Protein AF-A0A060YR33-F1 (afdb_monomer)

InterPro domains:
  IPR011009 Protein kinase-like domain superfamily [SSF56112] (16-97)

Organism: Oncorhynchus mykiss (NCBI:txid8022)

Nearest PDB structures (foldseek):
  8r9o-assembly1_A  TM=9.097E-01  e=2.185E-03  Homo sapiens
  8r9a-assembly1_A  TM=9.144E-01  e=3.718E-03  Homo sapiens
  8r9o-assembly2_B  TM=9.082E-01  e=4.247E-03  Homo sapiens
  8p6x-assembly1_J  TM=8.935E-01  e=4.247E-03  Homo sapiens
  8r9s-assembly1_A  TM=7.535E-01  e=6.329E-03  Homo sapiens

Secondary structure (DSSP, 8-state):
--THHHHHHHTTSS----S--SSSSTTTSSSTTTTTSTTGGG--PPP-PPPPHHHH-TTS-HHHHHHHHHHS-SSGGGSPPHHHHTTSGGGTSSSPPPPTTTS------TT------PPS----TTS-HHHHS--GGGTGGGS---

Solvent-accessible surface area (backbone atoms only — not comparable to full-atom values): 10340 Å² total; per-residue (Å²): 140,62,76,74,62,58,59,57,63,65,64,73,77,63,80,86,80,76,100,78,81,87,79,80,63,74,84,71,76,72,64,70,74,61,77,71,42,89,67,48,92,76,63,82,77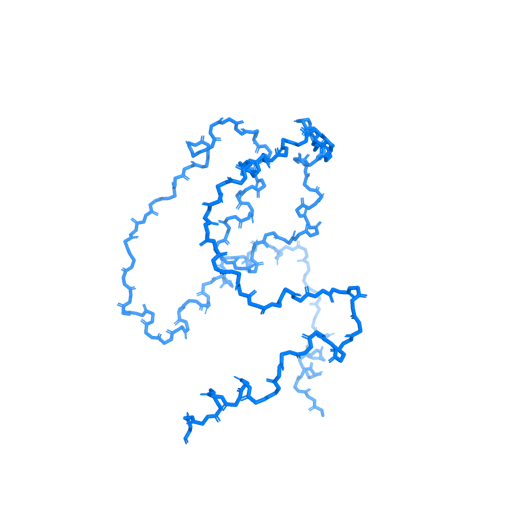,80,91,72,80,85,73,61,63,61,76,77,45,69,92,56,54,74,52,50,51,56,54,48,58,39,61,74,40,84,58,70,90,76,28,65,50,69,78,60,57,74,71,36,66,50,72,76,34,85,80,61,82,77,58,80,87,75,56,86,76,79,76,76,69,80,75,74,74,64,84,63,76,69,75,85,78,77,81,51,91,91,52,64,67,86,79,53,56,75,63,72,79,74,66,62,83,76,78,81,89,128

Foldseek 3Di:
DDPVVVVVVVVPPDDDDDDDPPPPPPVPPQPPPQVPDPCSVVDDDDDDDDDQVCVVCVPDDPQVSVLVVLQPDPRPVSRDDPVVSVVGCVCVDPPHDDDPVPDDDDPPDPDPPPVPPDPPADQDPPDDPVVRDDDVVVVPPPDDDD

Structure (mmCIF, N/CA/C/O backbone):
data_AF-A0A060YR33-F1
#
_entry.id   AF-A0A060YR33-F1
#
loop_
_atom_site.group_PDB
_atom_site.id
_atom_site.type_symbol
_atom_site.label_atom_id
_atom_site.label_alt_id
_atom_site.label_comp_id
_atom_site.label_asym_id
_atom_site.label_entity_id
_atom_site.label_seq_id
_atom_site.pdbx_PDB_ins_code
_atom_site.Cartn_x
_atom_site.Cartn_y
_atom_site.Cartn_z
_atom_site.occupancy
_atom_site.B_iso_or_equiv
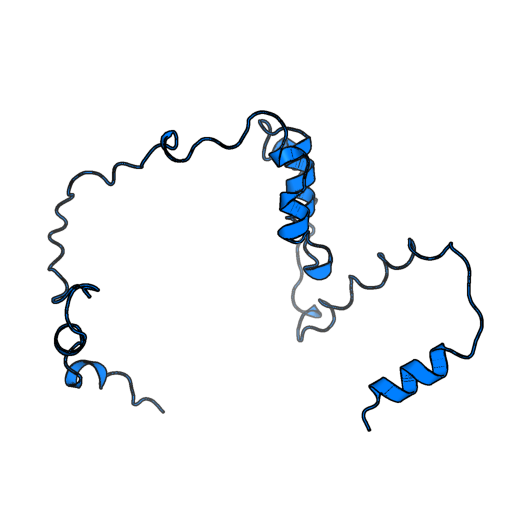_atom_site.auth_seq_id
_atom_site.auth_comp_id
_atom_site.auth_asym_id
_atom_site.auth_atom_id
_atom_site.pdbx_PDB_model_num
ATOM 1 N N . MET A 1 1 ? -41.618 -6.780 7.947 1.00 38.25 1 MET A N 1
ATOM 2 C CA . MET A 1 1 ? -41.477 -5.375 7.505 1.00 38.25 1 MET A CA 1
ATOM 3 C C . MET A 1 1 ? -40.356 -4.755 8.316 1.00 38.25 1 MET A C 1
ATOM 5 O O . MET A 1 1 ? -40.538 -4.497 9.496 1.00 38.25 1 MET A O 1
ATOM 9 N N . THR A 1 2 ? -39.161 -4.666 7.737 1.00 49.47 2 THR A N 1
ATOM 10 C CA . THR A 1 2 ? -37.963 -4.186 8.433 1.00 49.47 2 THR A CA 1
ATOM 11 C C . THR A 1 2 ? -37.833 -2.673 8.286 1.00 49.47 2 THR A C 1
ATOM 13 O O . THR A 1 2 ? -38.221 -2.095 7.268 1.00 49.47 2 THR A O 1
ATOM 16 N N . TRP A 1 3 ? -37.269 -2.040 9.314 1.00 35.00 3 TRP A N 1
ATOM 17 C CA . TRP A 1 3 ? -36.995 -0.600 9.415 1.00 35.00 3 TRP A CA 1
ATOM 18 C C . TRP A 1 3 ? -36.348 0.019 8.157 1.00 35.00 3 TRP A C 1
ATOM 20 O O . TRP A 1 3 ? -36.565 1.191 7.856 1.00 35.00 3 TRP A O 1
ATOM 30 N N . SER A 1 4 ? -35.625 -0.779 7.369 1.00 42.03 4 SER A N 1
ATOM 31 C CA . SER A 1 4 ? -34.946 -0.373 6.134 1.00 42.03 4 SER A CA 1
ATOM 32 C C . SER A 1 4 ? -35.882 0.138 5.027 1.00 42.03 4 SER A C 1
ATOM 34 O O . SER A 1 4 ? -35.467 0.976 4.231 1.00 42.03 4 SER A O 1
ATOM 36 N N . GLN A 1 5 ? -37.144 -0.308 4.967 1.00 41.72 5 GLN A N 1
ATOM 37 C CA . GLN A 1 5 ? -38.079 0.145 3.920 1.00 41.72 5 GLN A CA 1
ATOM 38 C C . GLN A 1 5 ? -38.739 1.500 4.223 1.00 41.72 5 GLN A C 1
ATOM 40 O O . GLN A 1 5 ? -39.180 2.188 3.301 1.00 41.72 5 GLN A O 1
ATOM 45 N N . TRP A 1 6 ? -38.799 1.912 5.493 1.00 48.66 6 TRP A N 1
ATOM 46 C CA . TRP A 1 6 ? -39.453 3.166 5.885 1.00 48.66 6 TRP A CA 1
ATOM 47 C C . TRP A 1 6 ? -38.549 4.385 5.653 1.00 48.66 6 TRP A C 1
ATOM 49 O O . TRP A 1 6 ? -39.010 5.427 5.188 1.00 48.66 6 TRP A O 1
ATOM 59 N N . VAL A 1 7 ? -37.241 4.220 5.872 1.00 56.78 7 VAL A N 1
ATOM 60 C CA . VAL A 1 7 ? -36.230 5.265 5.632 1.00 56.78 7 VAL A CA 1
ATOM 61 C C . VAL A 1 7 ? -36.146 5.627 4.145 1.00 56.78 7 VAL A C 1
ATOM 63 O O . VAL A 1 7 ? -36.092 6.803 3.795 1.00 56.78 7 VAL A O 1
ATOM 66 N N . TRP A 1 8 ? -36.238 4.633 3.256 1.00 44.47 8 TRP A N 1
ATOM 67 C CA . TRP A 1 8 ? -36.172 4.859 1.809 1.00 44.47 8 TRP A CA 1
ATOM 68 C C . TRP A 1 8 ? -37.400 5.595 1.250 1.00 44.47 8 TRP A C 1
ATOM 70 O O . TRP A 1 8 ? -37.263 6.420 0.353 1.00 44.47 8 TRP A O 1
ATOM 80 N N . ARG A 1 9 ? -38.603 5.372 1.806 1.00 49.44 9 ARG A N 1
ATOM 81 C CA . ARG A 1 9 ? -39.815 6.096 1.370 1.00 49.44 9 ARG A CA 1
ATOM 82 C C . ARG A 1 9 ? -39.850 7.555 1.817 1.00 49.44 9 ARG A C 1
ATOM 84 O O . ARG A 1 9 ? -40.454 8.367 1.124 1.00 49.44 9 ARG A O 1
ATOM 91 N N . ARG A 1 10 ? -39.215 7.899 2.941 1.00 47.41 10 ARG A N 1
ATOM 92 C CA . ARG A 1 10 ? -39.176 9.283 3.440 1.00 47.41 10 ARG A CA 1
ATOM 93 C C . ARG A 1 10 ? -38.136 10.148 2.714 1.00 47.41 10 ARG A C 1
ATOM 95 O O . ARG A 1 10 ? -38.320 11.353 2.638 1.00 47.41 10 ARG A O 1
ATOM 102 N N . LEU A 1 11 ? -37.120 9.536 2.102 1.00 46.91 11 LEU A N 1
ATOM 103 C CA . LEU A 1 11 ? -36.066 10.232 1.351 1.00 46.91 11 LEU A CA 1
ATOM 104 C C . LEU A 1 11 ? -36.395 10.519 -0.128 1.00 46.91 11 LEU A C 1
ATOM 106 O O . LEU A 1 11 ? -35.658 11.257 -0.770 1.00 46.91 11 LEU A O 1
ATOM 110 N N . CYS A 1 12 ? -37.492 9.984 -0.678 1.00 45.06 12 CYS A N 1
ATOM 111 C CA . CYS A 1 12 ? -37.881 10.211 -2.082 1.00 45.06 12 CYS A CA 1
ATOM 112 C C . CYS A 1 12 ? -38.919 11.331 -2.296 1.00 45.06 12 CYS A C 1
ATOM 114 O O . CYS A 1 12 ? -39.317 11.552 -3.437 1.00 45.06 12 CYS A O 1
ATOM 116 N N . SER A 1 13 ? -39.376 12.018 -1.241 1.00 51.00 13 SER A N 1
ATOM 117 C CA . SER A 1 13 ? -40.452 13.024 -1.344 1.00 51.00 13 SER A CA 1
ATOM 118 C C . SER A 1 13 ? -39.989 14.479 -1.229 1.00 51.00 13 SER A C 1
ATOM 120 O O . SER A 1 13 ? -40.814 15.377 -1.379 1.00 51.00 13 SER A O 1
ATOM 122 N N . GLU A 1 14 ? -38.707 14.736 -0.987 1.00 42.53 14 GLU A N 1
ATOM 123 C CA . GLU A 1 14 ? -38.177 16.098 -0.898 1.00 42.53 14 GLU A CA 1
ATOM 124 C C . GLU A 1 14 ? -37.068 16.280 -1.933 1.00 42.53 14 GLU A C 1
ATOM 126 O O . GLU A 1 14 ? -36.197 15.429 -2.108 1.00 42.53 14 GLU A O 1
ATOM 131 N N . GLY A 1 15 ? -37.212 17.355 -2.707 1.00 44.38 15 GLY A N 1
ATOM 132 C CA . GLY A 1 15 ? -36.503 17.605 -3.950 1.00 44.38 15 GLY A CA 1
ATOM 133 C C . GLY A 1 15 ? -34.980 17.602 -3.838 1.00 44.38 15 GLY A C 1
ATOM 134 O O . GLY A 1 15 ? -34.386 17.815 -2.785 1.00 44.38 15 GLY A O 1
ATOM 135 N N . GLN A 1 16 ? -34.365 17.358 -4.994 1.00 49.53 16 GLN A N 1
ATOM 136 C CA . GLN A 1 16 ? -32.921 17.356 -5.218 1.00 49.53 16 GLN A CA 1
ATOM 137 C C . GLN A 1 16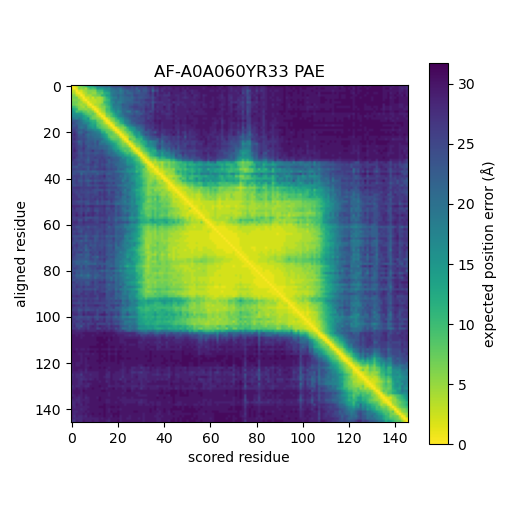 ? -32.183 18.500 -4.504 1.00 49.53 16 GLN A C 1
ATOM 139 O O . GLN A 1 16 ? -32.631 19.645 -4.564 1.00 49.53 16 GLN A O 1
ATOM 144 N N . PRO A 1 17 ? -30.939 18.247 -4.063 1.00 41.78 17 PRO A N 1
ATOM 145 C CA . PRO A 1 17 ? -29.914 19.273 -4.108 1.00 41.78 17 PRO A CA 1
ATOM 146 C C . PRO A 1 17 ? -28.713 18.811 -4.942 1.00 41.78 17 PRO A C 1
ATOM 148 O O . PRO A 1 17 ? -27.957 17.905 -4.599 1.00 41.78 17 PRO A O 1
ATOM 151 N N . THR A 1 18 ? -28.585 19.462 -6.094 1.00 42.16 18 THR A N 1
ATOM 152 C CA . THR A 1 18 ? -27.353 20.058 -6.628 1.00 42.16 18 THR A CA 1
ATOM 153 C C . THR A 1 18 ? -26.012 19.530 -6.096 1.00 42.16 18 THR A C 1
ATOM 155 O O . THR A 1 18 ? -25.601 19.807 -4.973 1.00 42.16 18 THR A O 1
ATOM 158 N N . ARG A 1 19 ? -25.283 18.862 -6.999 1.00 45.72 19 ARG A N 1
ATOM 159 C CA . ARG A 1 19 ? -23.855 19.016 -7.357 1.00 45.72 19 ARG A CA 1
ATOM 160 C C . ARG A 1 19 ? -23.012 20.025 -6.543 1.00 45.72 19 ARG A C 1
ATOM 162 O O . ARG A 1 19 ? -22.449 20.930 -7.136 1.00 45.72 19 ARG A O 1
ATOM 169 N N . ALA A 1 20 ? -22.878 19.880 -5.228 1.00 43.19 20 ALA A N 1
ATOM 170 C CA . ALA A 1 20 ? -21.890 20.629 -4.438 1.00 43.19 20 ALA A CA 1
ATOM 171 C C . ALA A 1 20 ? -21.758 20.107 -2.998 1.00 43.19 20 ALA A C 1
ATOM 173 O O . ALA A 1 20 ? -21.641 20.898 -2.076 1.00 43.19 20 ALA A O 1
ATOM 174 N N . TYR A 1 21 ? -21.814 18.796 -2.746 1.00 35.50 21 TYR A N 1
ATOM 175 C CA . TYR A 1 21 ? -21.574 18.314 -1.377 1.00 35.50 21 TYR A CA 1
ATOM 176 C C . TYR A 1 21 ? -21.066 16.869 -1.344 1.00 35.50 21 TYR A C 1
ATOM 178 O O . TYR A 1 21 ? -21.650 15.976 -0.740 1.00 35.50 21 TYR A O 1
ATOM 186 N N . ARG A 1 22 ? -19.970 16.613 -2.070 1.00 46.41 22 ARG A N 1
ATOM 187 C CA . ARG A 1 22 ? -19.295 15.299 -2.104 1.00 46.41 22 ARG A CA 1
ATOM 188 C C . ARG A 1 22 ? -17.847 15.346 -1.596 1.00 46.41 22 ARG A C 1
ATOM 190 O O . ARG A 1 22 ? -17.138 14.348 -1.658 1.00 46.41 22 ARG A O 1
ATOM 197 N N . SER A 1 23 ? -17.428 16.492 -1.069 1.00 39.78 23 SER A N 1
ATOM 198 C CA . SER A 1 23 ? -16.065 16.744 -0.584 1.00 39.78 23 SER A CA 1
ATOM 199 C C . SER A 1 23 ? -15.997 17.039 0.920 1.00 39.78 23 SER A C 1
ATOM 201 O O . SER A 1 23 ? -14.916 16.950 1.488 1.00 39.78 23 SER A O 1
ATOM 203 N N . GLN A 1 24 ? -17.127 17.295 1.594 1.00 41.69 24 GLN A N 1
ATOM 204 C CA . GLN A 1 24 ? -17.154 17.671 3.019 1.00 41.69 24 GLN A CA 1
ATOM 205 C C . GLN A 1 24 ? -17.527 16.521 3.980 1.00 41.69 24 GLN A C 1
ATOM 207 O O . GLN A 1 24 ? -17.780 16.763 5.154 1.00 41.69 24 GLN A O 1
ATOM 212 N N . TRP A 1 25 ? -17.583 15.269 3.516 1.00 36.31 25 TRP A N 1
ATOM 213 C CA . TRP A 1 25 ? -17.970 14.128 4.369 1.00 36.31 25 TRP A CA 1
ATOM 214 C C . TRP A 1 25 ? -16.819 13.184 4.735 1.00 36.31 25 TRP A C 1
ATOM 216 O O . TRP A 1 25 ? -17.024 12.246 5.500 1.00 36.31 25 TRP A O 1
ATOM 226 N N . TRP A 1 26 ? -15.599 13.429 4.249 1.00 38.25 26 TRP A N 1
ATOM 227 C CA . TRP A 1 26 ? -14.442 12.583 4.576 1.00 38.25 26 TRP A CA 1
ATOM 228 C C . TRP A 1 26 ? -13.858 12.862 5.966 1.00 38.25 26 TRP A C 1
ATOM 230 O O . TRP A 1 26 ? -13.246 11.978 6.554 1.00 38.25 26 TRP A O 1
ATOM 240 N N . VAL A 1 27 ? -14.086 14.057 6.521 1.00 43.34 27 VAL A N 1
ATOM 241 C CA . VAL A 1 27 ? -13.499 14.464 7.812 1.00 43.34 27 VAL A CA 1
ATOM 242 C C . VAL A 1 27 ? -14.340 14.004 9.014 1.00 43.34 27 VAL A C 1
ATOM 244 O O . VAL A 1 27 ? -13.825 13.913 10.120 1.00 43.34 27 VAL A O 1
ATOM 247 N N . VAL A 1 28 ? -15.617 13.649 8.823 1.00 45.66 28 VAL A N 1
ATOM 248 C CA . VAL A 1 28 ? -16.536 13.396 9.954 1.00 45.66 28 VAL A CA 1
ATOM 249 C C . VAL A 1 28 ? -16.713 11.904 10.281 1.00 45.66 28 VAL A C 1
ATOM 251 O O . VAL A 1 28 ? -16.949 11.557 11.432 1.00 45.66 28 VAL A O 1
ATOM 254 N N . TYR A 1 29 ? -16.535 10.987 9.323 1.00 44.91 29 TYR A N 1
ATOM 255 C CA . TYR A 1 29 ? -16.860 9.559 9.519 1.00 44.91 29 TYR A CA 1
ATOM 256 C C . TYR A 1 29 ? -15.660 8.623 9.766 1.00 44.91 29 TYR A C 1
ATOM 258 O O . TYR A 1 29 ? -15.825 7.405 9.739 1.00 44.91 29 TYR A O 1
ATOM 266 N N . GLY A 1 30 ? -14.456 9.160 9.998 1.00 44.44 30 GLY A N 1
ATOM 267 C CA . GLY A 1 30 ? -13.241 8.365 10.249 1.00 44.44 30 GLY A CA 1
ATOM 268 C C . GLY A 1 30 ? -12.858 8.174 11.723 1.00 44.44 30 GLY A C 1
ATOM 269 O O . GLY A 1 30 ? -12.008 7.342 12.013 1.00 44.44 30 GLY A O 1
ATOM 270 N N . VAL A 1 31 ? -13.462 8.929 12.649 1.00 49.97 31 VAL A N 1
ATOM 271 C CA . VAL A 1 31 ? -13.049 8.979 14.071 1.00 49.97 31 VAL A CA 1
ATOM 272 C C . VAL A 1 31 ? -13.885 8.053 14.972 1.00 49.97 31 VAL A C 1
ATOM 274 O O . VAL A 1 31 ? -13.478 7.747 16.087 1.00 49.97 31 VAL A O 1
ATOM 277 N N . LEU A 1 32 ? -15.026 7.551 14.488 1.00 49.78 32 LEU A N 1
ATOM 278 C CA . LEU A 1 32 ? -16.006 6.827 15.313 1.00 49.78 32 LEU A CA 1
ATOM 279 C C . LEU A 1 32 ? -15.576 5.412 15.751 1.00 49.78 32 LEU A C 1
ATOM 281 O O . LEU A 1 32 ? -16.167 4.868 16.666 1.00 49.78 32 LEU A O 1
ATOM 285 N N . GLU A 1 33 ? -14.553 4.801 15.151 1.00 64.25 33 GLU A N 1
ATOM 286 C CA . GLU A 1 33 ? -14.270 3.369 15.377 1.00 64.25 33 GLU A CA 1
ATOM 287 C C . GLU A 1 33 ? -13.357 3.091 16.587 1.00 64.25 33 GLU A C 1
ATOM 289 O O . GLU A 1 33 ? -13.413 2.014 17.171 1.00 64.25 33 GLU A O 1
ATOM 294 N N . ILE A 1 34 ? -12.527 4.057 16.998 1.00 68.56 34 ILE A N 1
ATOM 295 C CA . ILE A 1 34 ? -11.530 3.843 18.063 1.00 68.56 34 ILE A CA 1
ATOM 296 C C . ILE A 1 34 ? -12.044 4.273 19.442 1.00 68.56 34 ILE A C 1
ATOM 298 O O . ILE A 1 34 ? -11.722 3.652 20.452 1.00 68.56 34 ILE A O 1
ATOM 302 N N . THR A 1 35 ? -12.887 5.309 19.482 1.00 67.00 35 THR A N 1
ATOM 303 C CA . THR A 1 35 ? -13.459 5.866 20.717 1.00 67.00 35 THR A CA 1
ATOM 304 C C . THR A 1 35 ? -14.541 4.980 21.333 1.00 67.00 35 THR A C 1
ATOM 306 O O . THR A 1 35 ? -14.907 5.179 22.486 1.00 67.00 35 THR A O 1
ATOM 309 N N . GLU A 1 36 ? -15.064 4.018 20.570 1.00 75.25 36 GLU A N 1
ATOM 310 C CA . GLU A 1 36 ? -16.110 3.080 20.997 1.00 75.25 36 GLU A CA 1
ATOM 311 C C . GLU A 1 36 ? -15.544 1.815 21.672 1.00 75.25 36 GLU A C 1
ATOM 313 O O . GLU A 1 36 ? -16.306 1.000 22.196 1.00 75.25 36 GLU A O 1
ATOM 318 N N . LEU A 1 37 ? -14.217 1.637 21.694 1.00 74.81 37 LEU A N 1
ATOM 319 C CA . LEU A 1 37 ? -13.586 0.468 22.305 1.00 74.81 37 LEU A CA 1
ATOM 320 C C . LEU A 1 37 ? -13.595 0.569 23.844 1.00 74.81 37 LEU A C 1
ATOM 322 O O . LEU A 1 37 ? -13.184 1.600 24.394 1.00 74.81 37 LEU A O 1
ATOM 326 N N . PRO A 1 38 ? -14.004 -0.498 24.566 1.00 76.81 38 PRO A N 1
ATOM 327 C CA . PRO A 1 38 ? -13.890 -0.527 26.018 1.00 76.81 38 PRO A CA 1
ATOM 328 C C . PRO A 1 38 ? -12.412 -0.375 26.398 1.00 76.81 38 PRO A C 1
ATOM 330 O O . PRO A 1 38 ? -11.547 -1.016 25.811 1.00 76.81 38 PRO A O 1
ATOM 333 N N . ASP A 1 39 ? -12.130 0.503 27.359 1.00 72.12 39 ASP A N 1
ATOM 334 C CA . ASP A 1 39 ? -10.783 0.833 27.849 1.00 72.12 39 ASP A CA 1
ATOM 335 C C . ASP A 1 39 ? -9.855 1.653 26.924 1.00 72.12 39 ASP A C 1
ATOM 337 O O . ASP A 1 39 ? -8.702 1.874 27.296 1.00 72.12 39 ASP A O 1
ATOM 341 N N . TYR A 1 40 ? -10.328 2.229 25.806 1.00 72.94 40 TYR A N 1
ATOM 342 C CA . TYR A 1 40 ? -9.497 3.113 24.955 1.00 72.94 40 TYR A CA 1
ATOM 343 C C . TYR A 1 40 ? -8.865 4.289 25.728 1.00 72.94 40 TYR A C 1
ATOM 345 O O . TYR A 1 40 ? -7.717 4.659 25.503 1.00 72.94 40 TYR A O 1
ATOM 353 N N . ASN A 1 41 ? -9.570 4.831 26.723 1.00 71.69 41 ASN A N 1
ATOM 354 C CA . ASN A 1 41 ? -9.076 5.942 27.545 1.00 71.69 41 ASN A CA 1
ATOM 355 C C . ASN A 1 41 ? -7.946 5.552 28.520 1.00 71.69 41 ASN A C 1
ATOM 357 O O . ASN A 1 41 ? -7.416 6.421 29.210 1.00 71.69 41 ASN A O 1
ATOM 361 N N . LYS A 1 42 ? -7.595 4.262 28.620 1.00 82.12 42 LYS A N 1
ATOM 362 C CA . LYS A 1 42 ? -6.512 3.760 29.483 1.00 82.12 42 LYS A CA 1
ATOM 363 C C . LYS A 1 42 ? -5.192 3.561 28.734 1.00 82.12 42 LYS A C 1
ATOM 365 O O . LYS A 1 42 ? -4.167 3.351 29.377 1.00 82.12 42 LYS A O 1
ATOM 370 N N . ILE A 1 43 ? -5.208 3.610 27.402 1.00 79.19 43 ILE A N 1
ATOM 371 C CA . ILE A 1 43 ? -4.018 3.456 26.565 1.00 79.19 43 ILE A CA 1
ATOM 372 C C . ILE A 1 43 ? -3.556 4.825 26.067 1.00 79.19 43 ILE A C 1
ATOM 374 O O . ILE A 1 43 ? -4.227 5.494 25.288 1.00 79.19 43 ILE A O 1
ATOM 378 N N . THR A 1 44 ? -2.385 5.253 26.527 1.00 76.00 44 THR A N 1
ATOM 379 C CA . THR A 1 44 ? -1.758 6.496 26.076 1.00 76.00 44 THR A CA 1
ATOM 380 C C . THR A 1 44 ? -0.690 6.153 25.050 1.00 76.00 44 THR A C 1
ATOM 382 O O . THR A 1 44 ? 0.315 5.522 25.375 1.00 76.00 44 THR A O 1
ATOM 385 N N . PHE A 1 45 ? -0.894 6.560 23.801 1.00 79.25 45 PHE A N 1
ATOM 386 C CA . PHE A 1 45 ? 0.131 6.432 22.771 1.00 79.25 45 PHE A CA 1
ATOM 387 C C . PHE A 1 45 ? 1.064 7.639 22.813 1.00 79.25 45 PHE A C 1
ATOM 389 O O . PHE A 1 45 ? 0.618 8.777 22.963 1.00 79.25 45 PHE A O 1
ATOM 396 N N . LYS A 1 46 ? 2.368 7.397 22.658 1.00 87.00 46 LYS A N 1
ATOM 397 C CA . LYS A 1 46 ? 3.312 8.478 22.378 1.00 87.00 46 LYS A CA 1
ATOM 398 C C . LYS A 1 46 ? 3.016 9.021 20.981 1.00 87.00 46 LYS A C 1
ATOM 400 O O . LYS A 1 46 ? 2.856 8.242 20.042 1.00 87.00 46 LYS A O 1
ATOM 405 N N . GLU A 1 47 ? 2.977 10.341 20.850 1.00 84.19 47 GLU A N 1
ATOM 406 C CA . GLU A 1 47 ? 2.892 10.982 19.544 1.00 84.19 47 GLU A CA 1
ATOM 407 C C . GLU A 1 47 ? 4.159 10.659 18.742 1.00 84.19 47 GLU A C 1
ATOM 409 O O . GLU A 1 47 ? 5.277 10.981 19.153 1.00 84.19 47 GLU A O 1
ATOM 414 N N . ASN A 1 48 ? 3.973 9.963 17.622 1.00 84.25 48 ASN A N 1
ATOM 415 C CA . ASN A 1 48 ? 5.035 9.639 16.683 1.00 84.25 48 ASN A CA 1
ATOM 416 C C . ASN A 1 48 ? 4.743 10.382 15.378 1.00 84.25 48 ASN A C 1
ATOM 418 O O . ASN A 1 48 ? 3.723 10.089 14.746 1.00 84.25 48 ASN A O 1
ATOM 422 N N . PRO A 1 49 ? 5.597 11.337 14.972 1.00 86.69 49 PRO A N 1
ATOM 423 C CA . PRO A 1 49 ? 5.424 12.007 13.696 1.00 86.69 49 PRO A CA 1
ATOM 424 C C . PRO A 1 49 ? 5.568 10.995 12.557 1.00 86.69 49 PRO A C 1
ATOM 426 O O . PRO A 1 49 ? 6.333 10.032 12.651 1.00 86.69 49 PRO A O 1
ATOM 429 N N . ALA A 1 50 ? 4.823 11.219 11.477 1.00 85.00 50 ALA A N 1
ATOM 430 C CA . ALA A 1 50 ? 4.966 10.415 10.275 1.00 85.00 50 ALA A CA 1
ATOM 431 C C . ALA A 1 50 ? 6.365 10.630 9.681 1.00 85.00 50 ALA A C 1
ATOM 433 O O . ALA A 1 50 ? 6.776 11.767 9.448 1.00 85.00 50 ALA A O 1
ATOM 434 N N . ILE A 1 51 ? 7.079 9.533 9.442 1.00 89.12 51 ILE A N 1
ATOM 435 C CA . ILE A 1 51 ? 8.340 9.548 8.703 1.00 89.12 51 ILE A CA 1
ATOM 436 C C . ILE A 1 51 ? 7.981 9.531 7.209 1.00 89.12 51 ILE A C 1
ATOM 438 O O . ILE A 1 51 ? 7.159 8.695 6.813 1.00 89.12 51 ILE A O 1
ATOM 442 N N . PRO A 1 52 ? 8.538 10.436 6.386 1.00 87.81 52 PRO A N 1
ATOM 443 C CA . PRO A 1 52 ? 8.295 10.433 4.948 1.00 87.81 52 PRO A CA 1
ATOM 444 C C . PRO A 1 52 ? 8.745 9.103 4.332 1.00 87.81 52 PRO A C 1
ATOM 446 O O . PRO A 1 52 ? 9.825 8.593 4.632 1.00 87.81 52 PRO A O 1
ATOM 449 N N . LEU A 1 53 ? 7.913 8.518 3.467 1.00 88.94 53 LEU A N 1
ATOM 450 C CA . LEU A 1 53 ? 8.200 7.208 2.870 1.00 88.94 53 LEU A CA 1
ATOM 451 C C . LEU A 1 53 ? 9.412 7.251 1.936 1.00 88.94 53 LEU A C 1
ATOM 453 O O . LEU A 1 53 ? 10.076 6.235 1.751 1.00 88.94 53 LEU A O 1
ATOM 457 N N . GLU A 1 54 ? 9.717 8.424 1.394 1.00 89.69 54 GLU A N 1
ATOM 458 C CA . GLU A 1 54 ? 10.888 8.696 0.567 1.00 89.69 54 GLU A CA 1
ATOM 459 C C . GLU A 1 54 ? 12.198 8.497 1.344 1.00 89.69 54 GLU A C 1
ATOM 461 O O . GLU A 1 54 ? 13.206 8.114 0.759 1.00 89.69 54 GLU A O 1
ATOM 466 N N . GLU A 1 55 ? 12.187 8.714 2.663 1.00 90.00 55 GLU A N 1
ATOM 467 C CA . GLU A 1 55 ? 13.344 8.460 3.529 1.00 90.00 55 GLU A CA 1
ATOM 468 C C . GLU A 1 55 ? 13.479 6.969 3.869 1.00 90.00 55 GLU A C 1
ATOM 470 O O . GLU A 1 55 ? 14.586 6.447 3.986 1.00 90.00 55 GLU A O 1
ATOM 475 N N . ILE A 1 56 ? 12.351 6.264 3.992 1.00 89.88 56 ILE A N 1
ATOM 476 C CA . ILE A 1 56 ? 12.319 4.834 4.326 1.00 89.88 56 ILE A CA 1
ATOM 477 C C . ILE A 1 56 ? 12.713 3.981 3.116 1.00 89.88 56 ILE A C 1
ATOM 479 O O . ILE A 1 56 ? 13.374 2.954 3.276 1.00 89.88 56 ILE A O 1
ATOM 483 N N . VAL A 1 57 ? 12.295 4.381 1.910 1.00 89.75 57 VAL A N 1
ATOM 484 C CA . VAL A 1 57 ? 12.529 3.625 0.673 1.00 89.75 57 VAL A CA 1
ATOM 485 C C . VAL A 1 57 ? 13.079 4.542 -0.435 1.00 89.75 57 VAL A C 1
ATOM 487 O O . VAL A 1 57 ? 12.360 4.870 -1.383 1.00 89.75 57 VAL A O 1
ATOM 490 N N . PRO A 1 58 ? 14.361 4.946 -0.347 1.00 89.00 58 PRO A N 1
ATOM 491 C CA . PRO A 1 58 ? 14.953 5.953 -1.234 1.00 89.00 58 PRO A CA 1
ATOM 492 C C . PRO A 1 58 ? 15.047 5.518 -2.705 1.00 89.00 58 PRO A C 1
ATOM 494 O O . PRO A 1 58 ? 14.989 6.359 -3.597 1.00 89.00 58 PRO A O 1
ATOM 497 N N . ASP A 1 59 ? 15.128 4.213 -2.976 1.00 87.56 59 ASP A N 1
ATOM 498 C CA . ASP A 1 59 ? 15.294 3.664 -4.333 1.00 87.56 59 ASP A CA 1
ATOM 499 C C . ASP A 1 59 ? 13.965 3.487 -5.092 1.00 87.56 59 ASP A C 1
ATOM 501 O O . ASP A 1 59 ? 13.896 2.815 -6.124 1.00 87.56 59 ASP A O 1
ATOM 505 N N . THR A 1 60 ? 12.873 4.045 -4.568 1.00 87.81 60 THR A N 1
ATOM 506 C CA . THR A 1 60 ? 11.526 3.799 -5.087 1.00 87.81 60 THR A CA 1
ATOM 507 C C . THR A 1 60 ? 11.065 4.890 -6.043 1.00 87.81 60 THR A C 1
ATOM 509 O O . THR A 1 60 ? 11.307 6.078 -5.843 1.00 87.81 60 THR A O 1
ATOM 512 N N . SER A 1 61 ? 10.334 4.493 -7.088 1.00 90.75 61 SER A N 1
ATOM 513 C CA . SER A 1 61 ? 9.708 5.441 -8.009 1.00 90.75 61 SER A CA 1
ATOM 514 C C . SER A 1 61 ? 8.589 6.238 -7.317 1.00 90.75 61 SER A C 1
ATOM 516 O O . SER A 1 61 ? 7.868 5.696 -6.473 1.00 90.75 61 SER A O 1
ATOM 518 N N . PRO A 1 62 ? 8.343 7.503 -7.704 1.00 91.50 62 PRO A N 1
ATOM 519 C CA . PRO A 1 62 ? 7.298 8.325 -7.082 1.00 91.50 62 PRO A CA 1
ATOM 520 C C . PRO A 1 62 ? 5.897 7.700 -7.204 1.00 91.50 62 PRO A C 1
ATOM 522 O O . PRO A 1 62 ? 5.042 7.891 -6.342 1.00 91.50 62 PRO A O 1
ATOM 525 N N . GLN A 1 63 ? 5.662 6.899 -8.248 1.00 91.94 63 GLN A N 1
ATOM 526 C CA . GLN A 1 63 ? 4.401 6.179 -8.433 1.00 91.94 63 GLN A CA 1
ATOM 527 C C . GLN A 1 63 ? 4.232 5.026 -7.435 1.00 91.94 63 GLN A C 1
ATOM 529 O O . GLN A 1 63 ? 3.121 4.786 -6.966 1.00 91.94 63 GLN A O 1
ATOM 534 N N . ALA A 1 64 ? 5.308 4.317 -7.083 1.00 91.88 64 ALA A N 1
ATOM 535 C CA . ALA A 1 64 ? 5.241 3.304 -6.033 1.00 91.88 64 ALA A CA 1
ATOM 536 C C . ALA A 1 64 ? 5.010 3.932 -4.658 1.00 91.88 64 ALA A C 1
ATOM 538 O O . ALA A 1 64 ? 4.242 3.383 -3.871 1.00 91.88 64 ALA A O 1
ATOM 539 N N . VAL A 1 65 ? 5.610 5.095 -4.387 1.00 93.50 65 VAL A N 1
ATOM 540 C CA . VAL A 1 65 ? 5.380 5.817 -3.130 1.00 93.50 65 VAL A CA 1
ATOM 541 C C . VAL A 1 65 ? 3.913 6.245 -3.001 1.00 93.50 65 VAL A C 1
ATOM 543 O O . VAL A 1 65 ? 3.311 6.040 -1.947 1.00 93.50 65 VAL A O 1
ATOM 546 N N . ASP A 1 66 ? 3.282 6.744 -4.072 1.00 93.38 66 ASP A N 1
ATOM 547 C CA . ASP A 1 66 ? 1.840 7.055 -4.059 1.00 93.38 66 ASP A CA 1
ATOM 548 C C . ASP A 1 66 ? 0.977 5.806 -3.810 1.00 93.38 66 ASP A C 1
ATOM 550 O O . ASP A 1 66 ? 0.031 5.842 -3.019 1.00 93.38 66 ASP A O 1
ATOM 554 N N . LEU A 1 67 ? 1.318 4.671 -4.428 1.00 94.12 67 LEU A N 1
ATOM 555 C CA . LEU A 1 67 ? 0.613 3.413 -4.180 1.00 94.12 67 LEU A CA 1
ATOM 556 C C . LEU A 1 67 ? 0.770 2.950 -2.720 1.00 94.12 67 LEU A C 1
ATOM 558 O O . LEU A 1 67 ? -0.208 2.535 -2.095 1.00 94.12 67 LEU A O 1
ATOM 562 N N . LEU A 1 68 ? 1.976 3.062 -2.159 1.00 93.69 68 LEU A N 1
ATOM 563 C CA . LEU A 1 68 ? 2.281 2.677 -0.782 1.00 93.69 68 LEU A CA 1
ATOM 564 C C . LEU A 1 68 ? 1.534 3.552 0.232 1.00 93.69 68 LEU A C 1
ATOM 566 O O . LEU A 1 68 ? 0.941 3.022 1.174 1.00 93.69 68 LEU A O 1
ATOM 570 N N . ASN A 1 69 ? 1.459 4.862 -0.014 1.00 92.50 69 ASN A N 1
ATOM 571 C CA . ASN A 1 69 ? 0.664 5.797 0.786 1.00 92.50 69 ASN A CA 1
ATOM 572 C C . ASN A 1 69 ? -0.816 5.392 0.861 1.00 92.50 69 ASN A C 1
ATOM 574 O O . ASN A 1 69 ? -1.446 5.540 1.905 1.00 92.50 69 ASN A O 1
ATOM 578 N N . LYS A 1 70 ? -1.380 4.832 -0.218 1.00 92.50 70 LYS A N 1
ATOM 579 C CA . LYS A 1 70 ? -2.774 4.353 -0.237 1.00 92.50 70 LYS A CA 1
ATOM 580 C C . LYS A 1 70 ? -2.971 3.011 0.483 1.00 92.50 70 LYS A C 1
ATOM 582 O O . LYS A 1 70 ? -4.089 2.714 0.917 1.00 92.50 70 LYS A O 1
ATOM 587 N N . PHE A 1 71 ? -1.922 2.196 0.611 1.00 94.12 71 PHE A N 1
ATOM 588 C CA . PHE A 1 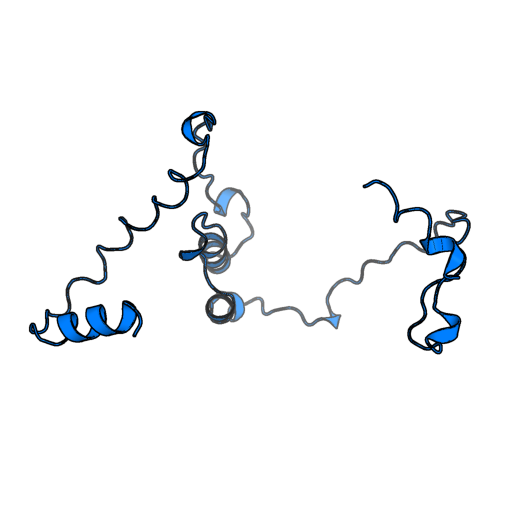71 ? -1.956 0.945 1.378 1.00 94.12 71 PHE A CA 1
ATOM 589 C C . PHE A 1 71 ? -1.793 1.175 2.881 1.00 94.12 71 PHE A C 1
ATOM 591 O O . PHE A 1 71 ? -2.508 0.559 3.675 1.00 94.12 71 PHE A O 1
ATOM 598 N N . LEU A 1 72 ? -0.890 2.073 3.276 1.00 92.62 72 LEU A N 1
ATOM 599 C CA . LEU A 1 72 ? -0.533 2.346 4.671 1.00 92.62 72 LEU A CA 1
ATOM 600 C C . LEU A 1 72 ? -1.475 3.363 5.337 1.00 92.62 72 LEU A C 1
ATOM 602 O O . LEU A 1 72 ? -1.052 4.254 6.068 1.00 92.62 72 LEU A O 1
ATOM 606 N N . VAL A 1 73 ? -2.779 3.206 5.106 1.00 91.69 73 VAL A N 1
ATOM 607 C CA . VAL A 1 73 ? -3.832 4.015 5.731 1.00 91.69 73 VAL A CA 1
ATOM 608 C C . VAL A 1 73 ? -4.435 3.248 6.909 1.00 91.69 73 VAL A C 1
ATOM 610 O O . VAL A 1 73 ? -4.877 2.098 6.763 1.00 91.69 73 VAL A O 1
ATOM 613 N N . TYR A 1 74 ? -4.460 3.887 8.084 1.00 88.50 74 TYR A N 1
ATOM 614 C CA . TYR A 1 74 ? -4.990 3.293 9.316 1.00 88.50 74 TYR A CA 1
ATOM 615 C C . TYR A 1 74 ? -6.485 2.950 9.205 1.00 88.50 74 TYR A C 1
ATOM 617 O O . TYR A 1 74 ? -6.813 1.773 9.380 1.00 88.50 74 TYR A O 1
ATOM 625 N N . PRO A 1 75 ? -7.392 3.894 8.858 1.00 87.81 75 PRO A N 1
ATOM 626 C CA . PRO A 1 75 ? -8.790 3.557 8.621 1.00 87.81 75 PRO A CA 1
ATOM 627 C C . PRO A 1 75 ? -8.950 2.515 7.513 1.00 87.81 75 PRO A C 1
ATOM 629 O O . PRO A 1 75 ? -8.691 2.776 6.336 1.00 87.81 75 PRO A O 1
ATOM 632 N N . SER A 1 76 ? -9.454 1.340 7.883 1.00 86.38 76 SER A N 1
ATOM 633 C CA . SER A 1 76 ? -9.671 0.213 6.968 1.00 86.38 76 SER A CA 1
ATOM 634 C C . SER A 1 76 ? -10.561 0.592 5.779 1.00 86.38 76 SER A C 1
ATOM 636 O O . SER A 1 76 ? -10.275 0.219 4.645 1.00 86.38 76 SER A O 1
ATOM 638 N N . LYS A 1 77 ? -11.598 1.402 6.023 1.00 86.62 77 LYS A N 1
ATOM 639 C CA . LYS A 1 77 ? -12.558 1.872 5.011 1.00 86.62 77 LYS A CA 1
ATOM 640 C C . LYS A 1 77 ? -11.953 2.824 3.975 1.00 86.62 77 LYS A C 1
ATOM 642 O O . LYS A 1 77 ? -12.513 2.959 2.893 1.00 86.62 77 LYS A O 1
ATOM 647 N N . GLN A 1 78 ? -10.861 3.512 4.315 1.00 88.38 78 GLN A N 1
ATOM 648 C CA . GLN A 1 78 ? -10.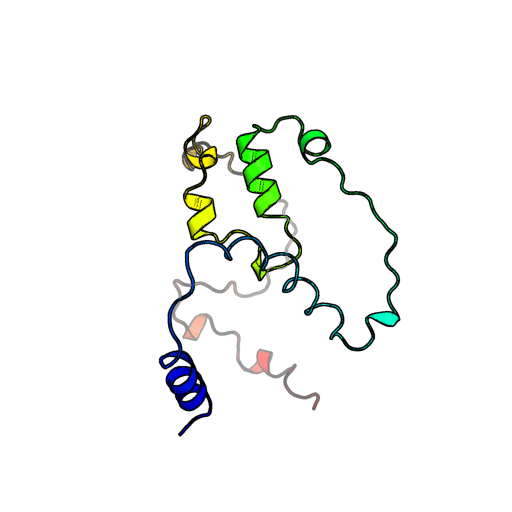173 4.445 3.412 1.00 88.38 78 GLN A CA 1
ATOM 649 C C . GLN A 1 78 ? -9.014 3.782 2.660 1.00 88.38 78 GLN A C 1
ATOM 651 O O . GLN A 1 78 ? -8.523 4.336 1.679 1.00 88.38 78 GLN A O 1
ATOM 656 N N . ARG A 1 79 ? -8.582 2.598 3.106 1.00 94.44 79 ARG A N 1
ATOM 657 C CA . ARG A 1 79 ? -7.520 1.829 2.462 1.00 94.44 79 ARG A CA 1
ATOM 658 C C . ARG A 1 79 ? -7.946 1.396 1.060 1.00 94.44 79 ARG A C 1
ATOM 660 O O . ARG A 1 79 ? -9.080 0.965 0.849 1.00 94.44 79 ARG A O 1
ATOM 667 N N . ILE A 1 80 ? -7.028 1.490 0.099 1.00 95.06 80 ILE A N 1
ATOM 668 C CA . ILE A 1 80 ? -7.296 1.097 -1.290 1.00 95.06 80 ILE A CA 1
ATOM 669 C C . ILE A 1 80 ? -7.682 -0.386 -1.397 1.00 95.06 80 ILE A C 1
ATOM 671 O O . ILE A 1 80 ? -7.071 -1.258 -0.777 1.00 95.06 80 ILE A O 1
ATOM 675 N N . SER A 1 81 ? -8.697 -0.686 -2.211 1.00 95.12 81 SER A N 1
ATOM 676 C CA . SER A 1 81 ? -9.079 -2.070 -2.517 1.00 95.12 81 SER A CA 1
ATOM 677 C C . SER A 1 81 ? -8.132 -2.703 -3.541 1.00 95.12 81 SER A C 1
ATOM 679 O O . SER A 1 81 ? -7.611 -2.015 -4.419 1.00 95.12 81 SER A O 1
ATOM 681 N N . ALA A 1 82 ? -7.976 -4.030 -3.510 1.00 95.06 82 ALA A N 1
ATOM 682 C CA . ALA A 1 82 ? -7.114 -4.745 -4.459 1.00 95.06 82 ALA A CA 1
ATOM 683 C C . ALA A 1 82 ? -7.477 -4.452 -5.927 1.00 95.06 82 ALA A C 1
ATOM 685 O O . ALA A 1 82 ? -6.604 -4.194 -6.749 1.00 95.06 82 ALA A O 1
ATOM 686 N N . ARG A 1 83 ? -8.777 -4.400 -6.251 1.00 95.88 83 ARG A N 1
ATOM 687 C CA . ARG A 1 83 ? -9.252 -4.085 -7.608 1.00 95.88 83 ARG A CA 1
ATOM 688 C C . ARG A 1 83 ? -8.806 -2.700 -8.080 1.00 95.88 83 ARG A C 1
ATOM 690 O O . ARG A 1 83 ? -8.499 -2.537 -9.252 1.00 95.88 83 ARG A O 1
ATOM 697 N N . GLN A 1 84 ? -8.798 -1.709 -7.190 1.00 94.62 84 GLN A N 1
ATOM 698 C CA . GLN A 1 84 ? -8.331 -0.360 -7.514 1.00 94.62 84 GLN A CA 1
ATOM 699 C C . GLN A 1 84 ? -6.805 -0.300 -7.594 1.00 94.62 84 GLN A C 1
ATOM 701 O O . GLN A 1 84 ? -6.277 0.352 -8.488 1.00 94.62 84 GLN A O 1
ATOM 706 N N . ALA A 1 85 ? -6.103 -1.009 -6.707 1.00 95.50 85 ALA A N 1
ATOM 707 C CA . ALA A 1 85 ? -4.645 -1.072 -6.705 1.00 95.50 85 ALA A CA 1
ATOM 708 C C . ALA A 1 85 ? -4.085 -1.699 -7.993 1.00 95.50 85 ALA A C 1
ATOM 710 O O . ALA A 1 85 ? -3.094 -1.213 -8.527 1.00 95.50 85 ALA A O 1
ATOM 711 N N . LEU A 1 86 ? -4.756 -2.716 -8.544 1.00 94.75 86 LEU A N 1
ATOM 712 C CA . LEU A 1 86 ? -4.367 -3.342 -9.815 1.00 94.75 86 LEU A CA 1
ATOM 713 C C . LEU A 1 86 ? -4.478 -2.405 -11.031 1.00 94.75 86 LEU A C 1
ATOM 715 O O . LEU A 1 86 ? -3.868 -2.669 -12.060 1.00 94.75 86 LEU A O 1
ATOM 719 N N . LEU A 1 87 ? -5.247 -1.318 -10.926 1.00 95.69 87 LEU A N 1
ATOM 720 C CA . LEU A 1 87 ? -5.389 -0.305 -11.978 1.00 95.69 87 LEU A CA 1
ATOM 721 C C . LEU A 1 87 ? -4.410 0.868 -11.802 1.00 95.69 87 LEU A C 1
ATOM 723 O O . LEU A 1 87 ? -4.505 1.862 -12.520 1.00 95.69 87 LEU A O 1
ATOM 727 N N . HIS A 1 88 ? -3.504 0.793 -10.826 1.00 95.69 88 HIS A N 1
ATOM 728 C CA . HIS A 1 88 ? -2.582 1.877 -10.521 1.00 95.69 88 HIS A CA 1
ATOM 729 C C . HIS A 1 88 ? -1.487 2.015 -11.598 1.00 95.69 88 HIS A C 1
ATOM 731 O O . HIS A 1 88 ? -0.944 0.992 -12.022 1.00 95.69 88 HIS A O 1
ATOM 737 N N . PRO A 1 89 ? -1.086 3.247 -11.990 1.00 93.69 89 PRO A N 1
ATOM 738 C CA . PRO A 1 89 ? -0.055 3.480 -13.011 1.00 93.69 89 PRO A CA 1
ATOM 739 C C . PRO A 1 89 ? 1.264 2.747 -12.760 1.00 93.69 89 PRO A C 1
ATOM 741 O O . PRO A 1 89 ? 1.893 2.297 -13.710 1.00 93.69 89 PRO A O 1
ATOM 744 N N . TYR A 1 90 ? 1.623 2.554 -11.488 1.00 93.25 90 TYR A N 1
ATOM 745 C CA . TYR A 1 90 ? 2.841 1.847 -11.080 1.00 93.25 90 TYR A CA 1
ATOM 746 C C . TYR A 1 90 ? 2.992 0.453 -11.712 1.00 93.25 90 TYR A C 1
ATOM 748 O O . TYR A 1 90 ? 4.097 0.056 -12.058 1.00 93.25 90 TYR A O 1
ATOM 756 N N . LEU A 1 91 ? 1.894 -0.288 -11.899 1.00 92.50 91 LEU A N 1
ATOM 757 C CA . LEU A 1 91 ? 1.946 -1.635 -12.487 1.00 92.50 91 LEU A CA 1
ATOM 758 C C . LEU A 1 91 ? 2.104 -1.628 -14.014 1.00 92.50 91 LEU A C 1
ATOM 760 O O . LEU A 1 91 ? 2.367 -2.672 -14.606 1.00 92.50 91 LEU A O 1
ATOM 764 N N . PHE A 1 92 ? 1.924 -0.467 -14.644 1.00 92.69 92 PHE A N 1
ATOM 765 C CA . PHE A 1 92 ? 2.043 -0.270 -16.088 1.00 92.69 92 PHE A CA 1
ATOM 766 C C . PHE A 1 92 ? 3.276 0.561 -16.468 1.00 92.69 92 PHE A C 1
ATOM 768 O O . PHE A 1 92 ? 3.598 0.662 -17.650 1.00 92.69 92 PHE A O 1
ATOM 775 N N . SER A 1 93 ? 3.954 1.167 -15.491 1.00 89.50 93 SER A N 1
ATOM 776 C CA . SER A 1 93 ? 5.225 1.861 -15.684 1.00 89.50 93 SER A CA 1
ATOM 777 C C . SER A 1 93 ? 6.395 0.883 -15.688 1.00 89.50 93 SER A C 1
ATOM 779 O O . SER A 1 93 ? 6.349 -0.149 -15.025 1.00 89.50 93 SER A O 1
ATOM 781 N N . GLU A 1 94 ? 7.473 1.233 -16.383 1.00 87.06 94 GLU A N 1
ATOM 782 C CA . GLU A 1 94 ? 8.735 0.506 -16.267 1.00 87.06 94 GLU A CA 1
ATOM 783 C C . GLU A 1 94 ? 9.320 0.646 -14.844 1.00 87.06 94 GLU A C 1
ATOM 785 O O . GLU A 1 94 ? 9.225 1.726 -14.250 1.00 87.06 94 GLU A O 1
ATOM 790 N N . PRO A 1 95 ? 9.959 -0.399 -14.289 1.00 89.62 95 PRO A N 1
ATOM 791 C CA . PRO A 1 95 ? 10.117 -1.740 -14.848 1.00 89.62 95 PRO A CA 1
ATOM 792 C C . PRO A 1 95 ? 8.832 -2.571 -14.728 1.00 89.62 95 PRO A C 1
ATOM 794 O O . PRO A 1 95 ? 8.180 -2.595 -13.685 1.00 89.62 95 PRO A O 1
ATOM 797 N N . LEU A 1 96 ? 8.497 -3.291 -15.801 1.00 89.69 96 LEU A N 1
ATOM 798 C CA . LEU A 1 96 ? 7.367 -4.215 -15.781 1.00 89.69 96 LEU A CA 1
ATOM 799 C C . LEU A 1 96 ? 7.642 -5.394 -14.831 1.00 89.69 96 LEU A C 1
ATOM 801 O O . LEU A 1 96 ? 8.805 -5.727 -14.582 1.00 89.69 96 LEU A O 1
ATOM 805 N N . PRO A 1 97 ? 6.588 -6.050 -14.316 1.00 90.62 97 PRO A N 1
ATOM 806 C CA . PRO A 1 97 ? 6.740 -7.223 -13.466 1.00 90.62 97 PRO A CA 1
ATOM 807 C C . PRO A 1 97 ? 7.609 -8.292 -14.136 1.00 90.62 97 PRO A C 1
ATOM 809 O O . PRO A 1 97 ? 7.344 -8.686 -15.274 1.00 90.62 97 PRO A O 1
ATOM 812 N N . ALA A 1 98 ? 8.627 -8.768 -13.415 1.00 91.00 98 ALA A N 1
ATOM 813 C CA . ALA A 1 98 ? 9.513 -9.822 -13.895 1.00 91.00 98 ALA A CA 1
ATOM 814 C C . ALA A 1 98 ? 8.724 -11.098 -14.213 1.00 91.00 98 ALA A C 1
ATOM 816 O O . ALA A 1 98 ? 7.768 -11.456 -13.510 1.00 91.00 98 ALA A O 1
ATOM 817 N N . HIS A 1 99 ? 9.146 -11.811 -15.255 1.00 92.62 99 HIS A N 1
ATOM 818 C CA . HIS A 1 99 ? 8.574 -13.117 -15.540 1.00 92.62 99 HIS A CA 1
ATOM 819 C C . HIS A 1 99 ? 8.947 -14.084 -14.409 1.00 92.62 99 HIS A C 1
ATOM 821 O O . HIS A 1 99 ? 10.067 -14.065 -13.904 1.00 92.62 99 HIS A O 1
ATOM 827 N N . HI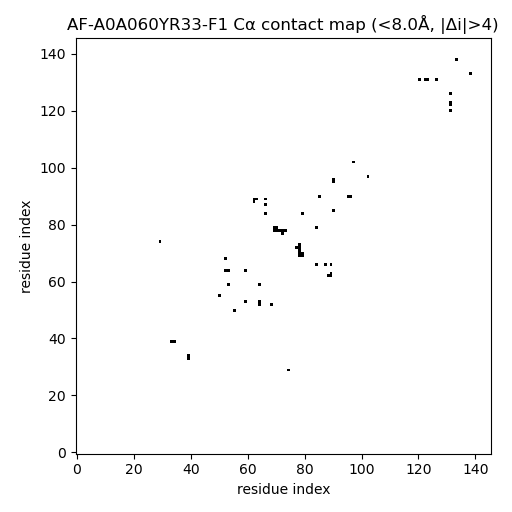S A 1 100 ? 8.033 -14.966 -14.004 1.00 90.19 100 HIS A N 1
ATOM 828 C CA . HIS A 1 100 ? 8.251 -15.848 -12.849 1.00 90.19 100 HIS A CA 1
ATOM 829 C C . HIS A 1 100 ? 9.504 -16.738 -12.977 1.00 90.19 100 HIS A C 1
ATOM 831 O O . HIS A 1 100 ? 10.058 -17.154 -11.966 1.00 90.19 100 HIS A O 1
ATOM 837 N N . SER A 1 101 ? 9.966 -17.020 -14.200 1.00 92.56 101 SER A N 1
ATOM 838 C CA . SER A 1 101 ? 11.198 -17.784 -14.456 1.00 92.56 101 SER A CA 1
ATOM 839 C C . SER A 1 101 ? 12.491 -17.010 -14.175 1.00 92.56 101 SER A C 1
ATOM 841 O O . SER A 1 101 ? 13.540 -17.631 -14.051 1.00 92.56 101 SER A O 1
ATOM 843 N N . GLU A 1 102 ? 12.435 -15.680 -14.104 1.00 92.44 102 GLU A N 1
ATOM 844 C CA . GLU A 1 102 ? 13.589 -14.811 -13.829 1.00 92.44 102 GLU A CA 1
ATOM 845 C C . GLU A 1 102 ? 13.803 -14.599 -12.326 1.00 92.44 102 GLU A C 1
ATOM 847 O O . GLU A 1 102 ? 14.860 -14.132 -11.900 1.00 92.44 102 GLU A O 1
ATOM 852 N N . LEU A 1 103 ? 12.802 -14.941 -11.507 1.00 90.69 103 LEU A N 1
ATOM 853 C CA . LEU A 1 103 ? 12.891 -14.791 -10.063 1.00 90.69 103 LEU A CA 1
ATOM 854 C C . LEU A 1 103 ? 13.924 -15.778 -9.492 1.00 90.69 103 LEU A C 1
ATOM 856 O O . LEU A 1 103 ? 13.888 -16.968 -9.821 1.00 90.69 103 LEU A O 1
ATOM 860 N N . PRO A 1 104 ? 14.832 -15.325 -8.608 1.00 91.25 104 PRO A N 1
ATOM 861 C CA . PRO A 1 104 ? 15.828 -16.198 -8.008 1.00 91.25 104 PRO A CA 1
ATOM 862 C C . PRO A 1 104 ? 15.134 -17.250 -7.139 1.00 91.25 104 PRO A C 1
ATOM 864 O O . PRO A 1 104 ? 14.494 -16.926 -6.139 1.00 91.25 104 PRO A O 1
ATOM 867 N N . ILE A 1 105 ? 15.276 -18.523 -7.509 1.00 87.44 105 ILE A N 1
ATOM 868 C CA . ILE A 1 105 ? 14.782 -19.632 -6.692 1.00 87.44 105 ILE A CA 1
ATOM 869 C C . ILE A 1 105 ? 15.762 -19.801 -5.527 1.00 87.44 105 ILE A C 1
ATOM 871 O O . ILE A 1 105 ? 16.931 -20.128 -5.769 1.00 87.44 105 ILE A O 1
ATOM 875 N N . PRO A 1 106 ? 15.338 -19.586 -4.268 1.00 86.50 106 PRO A N 1
ATOM 876 C CA . PRO A 1 106 ? 16.216 -19.817 -3.136 1.00 86.50 106 PRO A CA 1
ATOM 877 C C . PRO A 1 106 ? 16.613 -21.293 -3.129 1.00 86.50 106 PRO A C 1
ATOM 879 O O . PRO A 1 106 ? 15.767 -22.187 -3.060 1.00 86.50 106 PRO A O 1
ATOM 882 N N . GLN A 1 107 ? 17.917 -21.561 -3.197 1.00 78.00 107 GLN A N 1
ATOM 883 C CA . GLN A 1 107 ? 18.422 -22.900 -2.945 1.00 78.00 107 GLN A CA 1
ATOM 884 C C . GLN A 1 107 ? 18.191 -23.176 -1.463 1.00 78.00 107 GLN A C 1
ATOM 886 O O . GLN A 1 107 ? 18.930 -22.688 -0.608 1.00 78.00 107 GLN A O 1
ATOM 891 N N . HIS A 1 108 ? 17.146 -23.936 -1.137 1.00 63.75 108 HIS A N 1
ATOM 892 C CA . HIS A 1 108 ? 17.071 -24.582 0.163 1.00 63.75 108 HIS A CA 1
ATOM 893 C C . HIS A 1 108 ? 18.338 -25.424 0.285 1.00 63.75 108 HIS A C 1
ATOM 895 O O . HIS A 1 108 ? 18.464 -26.443 -0.394 1.00 63.75 108 HIS A O 1
ATOM 901 N N . GLY A 1 109 ? 19.306 -24.917 1.058 1.00 55.09 109 GLY A N 1
ATOM 902 C CA . GLY A 1 109 ? 20.638 -25.489 1.187 1.00 55.09 109 GLY A CA 1
ATOM 903 C C . GLY A 1 109 ? 20.540 -27.001 1.285 1.00 55.09 109 GLY A C 1
ATOM 904 O O . GLY A 1 109 ? 19.785 -27.528 2.109 1.00 55.09 109 GLY A O 1
ATOM 905 N N . GLY A 1 110 ? 21.244 -27.682 0.378 1.00 56.06 110 GLY A N 1
ATOM 906 C CA . GLY A 1 110 ? 21.250 -29.129 0.299 1.00 56.06 110 GLY A CA 1
ATOM 907 C C . GLY A 1 110 ? 21.425 -29.709 1.690 1.00 56.06 110 GLY A C 1
ATOM 908 O O . GLY A 1 110 ? 22.409 -29.414 2.356 1.00 56.06 110 GLY A O 1
ATOM 909 N N . LYS A 1 111 ? 20.425 -30.481 2.125 1.00 53.16 111 LYS A N 1
ATOM 910 C CA . LYS A 1 111 ? 20.493 -31.442 3.225 1.00 53.16 111 LYS A CA 1
ATOM 911 C C . LYS A 1 111 ? 21.541 -31.063 4.277 1.00 53.16 111 LYS A C 1
ATOM 913 O O . LYS A 1 111 ? 22.515 -31.786 4.480 1.00 53.16 111 LYS A O 1
ATOM 918 N N . HIS A 1 112 ? 21.268 -30.026 5.068 1.00 48.94 112 HIS A N 1
ATOM 919 C CA . HIS A 1 112 ? 21.519 -30.248 6.481 1.00 48.94 112 HIS A CA 1
ATOM 920 C C . HIS A 1 112 ? 20.611 -31.411 6.856 1.00 48.94 112 HIS A C 1
ATOM 922 O O . HIS A 1 112 ? 19.421 -31.249 7.117 1.00 48.94 112 HIS A O 1
ATOM 928 N N . SER A 1 113 ? 21.207 -32.601 6.823 1.00 54.47 113 SER A N 1
ATOM 929 C CA . SER A 1 113 ? 20.908 -33.690 7.725 1.00 54.47 113 SER A CA 1
ATOM 930 C C . SER A 1 113 ? 20.939 -33.119 9.146 1.00 54.47 113 SER A C 1
ATOM 932 O O . SER A 1 113 ? 21.836 -33.382 9.939 1.00 54.47 113 SER A O 1
ATOM 934 N N . ARG A 1 114 ? 19.909 -32.354 9.516 1.00 52.47 114 ARG A N 1
ATOM 935 C CA . ARG A 1 114 ? 19.269 -32.664 10.773 1.00 52.47 114 ARG A CA 1
ATOM 936 C C . ARG A 1 114 ? 18.874 -34.112 10.568 1.00 52.47 114 ARG A C 1
ATOM 938 O O . ARG A 1 114 ? 18.096 -34.405 9.661 1.00 52.47 114 ARG A O 1
ATOM 945 N N . GLN A 1 115 ? 19.450 -35.010 11.356 1.00 54.00 115 GLN A N 1
ATOM 946 C CA . GLN A 1 115 ? 18.746 -36.221 11.735 1.00 54.00 115 GLN A CA 1
ATOM 947 C C . GLN A 1 115 ? 17.431 -35.752 12.367 1.00 54.00 115 GLN A C 1
ATOM 949 O O . GLN A 1 115 ? 17.278 -35.652 13.578 1.00 54.00 115 GLN A O 1
ATOM 954 N N . ARG A 1 116 ? 16.495 -35.336 11.515 1.00 46.72 116 ARG A N 1
ATOM 955 C CA . ARG A 1 116 ? 15.098 -35.236 11.825 1.00 46.72 116 ARG A CA 1
ATOM 956 C C . ARG A 1 116 ? 14.749 -36.701 11.941 1.00 46.72 116 ARG A C 1
ATOM 958 O O . ARG A 1 116 ? 14.633 -37.385 10.928 1.00 46.72 116 ARG A O 1
ATOM 965 N N . LEU A 1 117 ? 14.723 -37.191 13.178 1.00 56.09 117 LEU A N 1
ATOM 966 C CA . LEU A 1 117 ? 13.866 -38.312 13.529 1.00 56.09 117 LEU A CA 1
ATOM 967 C C . LEU A 1 117 ? 12.560 -38.028 12.790 1.00 56.09 117 LEU A C 1
ATOM 969 O O . LEU A 1 117 ? 11.913 -37.012 13.059 1.00 56.09 117 LEU A O 1
ATOM 973 N N . GLN A 1 118 ? 12.316 -38.778 11.717 1.00 52.81 118 GLN A N 1
ATOM 974 C CA . GLN A 1 118 ? 11.167 -38.543 10.860 1.00 52.81 118 GLN A CA 1
ATOM 975 C C . GLN A 1 118 ? 9.939 -38.588 11.773 1.00 52.81 118 GLN A C 1
ATOM 977 O O . GLN A 1 118 ? 9.813 -39.547 12.538 1.00 52.81 118 GLN A O 1
ATOM 982 N N . PRO A 1 119 ? 9.047 -37.586 11.752 1.00 51.66 119 PRO A N 1
ATOM 983 C CA . PRO A 1 119 ? 7.685 -37.841 12.181 1.00 51.66 119 PRO A CA 1
ATOM 984 C C . PRO A 1 119 ? 7.183 -38.986 11.293 1.00 51.66 119 PRO A C 1
ATOM 986 O O . PRO A 1 119 ? 7.316 -38.881 10.069 1.00 51.66 119 PRO A O 1
ATOM 989 N N . PRO A 1 120 ? 6.711 -40.105 11.856 1.00 54.41 120 PRO A N 1
ATOM 990 C CA . PRO A 1 120 ? 6.192 -41.174 11.030 1.00 54.41 120 PRO A CA 1
ATOM 991 C C . PRO A 1 120 ? 4.950 -40.637 10.311 1.00 54.41 120 PRO A C 1
ATOM 993 O O . PRO A 1 120 ? 4.041 -40.116 10.951 1.00 54.41 120 PRO A O 1
ATOM 996 N N . VAL A 1 121 ? 4.936 -40.805 8.988 1.00 57.75 121 VAL A N 1
ATOM 997 C CA . VAL A 1 121 ? 3.818 -40.546 8.066 1.00 57.75 121 VAL A CA 1
ATOM 998 C C . VAL A 1 121 ? 3.635 -39.075 7.663 1.00 57.75 121 VAL A C 1
ATOM 1000 O O . VAL A 1 121 ? 2.951 -38.278 8.299 1.00 57.75 121 VAL A O 1
ATOM 1003 N N . GLU A 1 122 ? 4.249 -38.731 6.534 1.00 56.09 122 GLU A N 1
ATOM 1004 C CA . GLU A 1 122 ? 3.964 -37.523 5.761 1.00 56.09 122 GLU A CA 1
ATOM 1005 C C . GLU A 1 122 ? 2.627 -37.725 5.026 1.00 56.09 122 GLU A C 1
ATOM 1007 O O . GLU A 1 122 ? 2.440 -38.729 4.337 1.00 56.09 122 GLU A O 1
ATOM 1012 N N . PHE A 1 123 ? 1.670 -36.813 5.219 1.00 60.06 123 PHE A N 1
ATOM 1013 C CA . PHE A 1 123 ? 0.392 -36.842 4.501 1.00 60.06 123 PHE A CA 1
ATOM 1014 C C . PHE A 1 123 ? 0.671 -36.746 2.993 1.00 60.06 123 PHE A C 1
ATOM 1016 O O . PHE A 1 123 ? 1.333 -35.813 2.537 1.00 60.06 123 PHE A O 1
ATOM 1023 N N . SER A 1 124 ? 0.189 -37.728 2.232 1.00 67.06 124 SER A N 1
ATOM 1024 C CA . SER A 1 124 ? 0.387 -37.810 0.785 1.00 67.06 124 SER A CA 1
ATOM 1025 C C . SER A 1 124 ? -0.956 -37.695 0.076 1.00 67.06 124 SER A C 1
ATOM 1027 O O . SER A 1 124 ? -1.880 -38.455 0.360 1.00 67.06 124 SER A O 1
ATOM 1029 N N . VAL A 1 125 ? -1.054 -36.735 -0.848 1.00 69.56 125 VAL A N 1
ATOM 1030 C CA . VAL A 1 125 ? -2.271 -36.441 -1.629 1.00 69.56 125 VAL A CA 1
ATOM 1031 C C . VAL A 1 125 ? -2.555 -37.532 -2.667 1.00 69.56 125 VAL A C 1
ATOM 1033 O O . VAL A 1 125 ? -3.701 -37.713 -3.072 1.00 69.56 125 VAL A O 1
ATOM 1036 N N . ASP A 1 126 ? -1.523 -38.279 -3.062 1.00 75.94 126 ASP A N 1
ATOM 1037 C CA . ASP A 1 126 ? -1.612 -39.339 -4.068 1.00 75.94 126 ASP A CA 1
ATOM 1038 C C . ASP A 1 126 ? -2.010 -40.705 -3.477 1.00 75.94 126 ASP A C 1
ATOM 1040 O O . ASP A 1 126 ? -2.261 -41.649 -4.226 1.00 75.94 126 ASP A O 1
ATOM 1044 N N . LEU A 1 127 ? -2.080 -40.831 -2.144 1.00 72.19 127 LEU A N 1
ATOM 1045 C CA . LEU A 1 127 ? -2.525 -42.055 -1.470 1.00 72.19 127 LEU A CA 1
ATOM 1046 C C . LEU A 1 127 ? -4.025 -42.004 -1.124 1.00 72.19 127 LEU A C 1
ATOM 1048 O O . LEU A 1 127 ? -4.562 -40.939 -0.809 1.00 72.19 127 LEU A O 1
ATOM 1052 N N . PRO A 1 128 ? -4.724 -43.156 -1.124 1.00 69.19 128 PRO A N 1
ATOM 1053 C CA . PRO A 1 128 ? -6.115 -43.219 -0.695 1.00 69.19 128 PRO A CA 1
ATOM 1054 C C . PRO A 1 128 ? -6.260 -42.772 0.768 1.00 69.19 128 PRO A C 1
ATOM 1056 O O . PRO A 1 128 ? -5.470 -43.139 1.637 1.00 69.19 128 PRO A O 1
ATOM 1059 N N . LEU A 1 129 ? -7.322 -42.007 1.048 1.00 59.06 129 LEU A N 1
ATOM 1060 C CA . LEU A 1 129 ? -7.577 -41.361 2.345 1.00 59.06 129 LEU A CA 1
ATOM 1061 C C . LEU A 1 129 ? -7.504 -42.334 3.537 1.00 59.06 129 LEU A C 1
ATOM 1063 O O . LEU A 1 129 ? -7.054 -41.954 4.614 1.00 59.06 129 LEU A O 1
ATOM 1067 N N . SER A 1 130 ? -7.910 -43.591 3.343 1.00 63.94 130 SER A N 1
ATOM 1068 C CA . SER A 1 130 ? -7.870 -44.634 4.373 1.00 63.94 130 SER A CA 1
ATOM 1069 C C . SER A 1 130 ? -6.464 -44.945 4.889 1.00 63.94 130 SER A C 1
ATOM 1071 O O . SER A 1 130 ? -6.337 -45.383 6.025 1.00 63.94 130 SER A O 1
ATOM 1073 N N . GLU A 1 131 ? -5.425 -44.720 4.083 1.00 65.31 131 GLU A N 1
ATOM 1074 C CA . GLU A 1 131 ? -4.024 -44.975 4.448 1.00 65.31 131 GLU A CA 1
ATOM 1075 C C . GLU A 1 131 ? -3.301 -43.719 4.953 1.00 65.31 131 GLU A C 1
ATOM 1077 O O . GLU A 1 131 ? -2.279 -43.822 5.625 1.00 65.31 131 GLU A O 1
ATOM 1082 N N . SER A 1 132 ? -3.838 -42.527 4.665 1.00 63.78 132 SER A N 1
ATOM 1083 C CA . SER A 1 132 ? -3.281 -41.254 5.144 1.0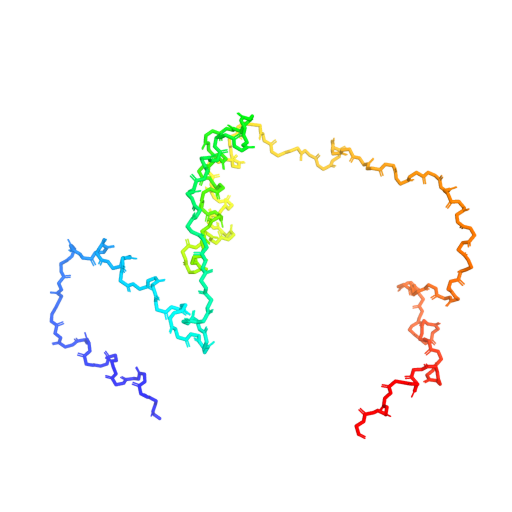0 63.78 132 SER A CA 1
ATOM 1084 C C . SER A 1 132 ? -3.811 -40.839 6.521 1.00 63.78 132 SER A C 1
ATOM 1086 O O . SER A 1 132 ? -3.253 -39.922 7.131 1.00 63.78 132 SER A O 1
ATOM 1088 N N . LEU A 1 133 ? -4.904 -41.437 7.001 1.00 59.34 133 LEU A N 1
ATOM 1089 C CA . LEU A 1 133 ? -5.492 -41.078 8.288 1.00 59.34 133 LEU A CA 1
ATOM 1090 C C . LEU A 1 133 ? -4.641 -41.640 9.431 1.00 59.34 133 LEU A C 1
ATOM 1092 O O . LEU A 1 133 ? -4.498 -42.849 9.589 1.00 59.34 133 LEU A O 1
ATOM 1096 N N . VAL A 1 134 ? -4.097 -40.729 10.240 1.00 63.59 134 VAL A N 1
ATOM 1097 C CA . VAL A 1 134 ? -3.459 -41.044 11.521 1.00 63.59 134 VAL A CA 1
ATOM 1098 C C . VAL A 1 134 ? -4.431 -41.874 12.359 1.00 63.59 134 VAL A C 1
ATOM 1100 O O . VAL A 1 134 ? -5.602 -41.511 12.488 1.00 63.59 134 VAL A O 1
ATOM 1103 N N . ASP A 1 135 ? -3.926 -42.980 12.906 1.00 62.28 135 ASP A N 1
ATOM 1104 C CA . ASP A 1 135 ? -4.662 -43.944 13.723 1.00 62.28 135 ASP A CA 1
ATOM 1105 C C . ASP A 1 135 ? -5.590 -43.212 14.721 1.00 62.28 135 ASP A C 1
ATOM 1107 O O . ASP A 1 135 ? -5.099 -42.427 15.544 1.00 62.28 135 ASP A O 1
ATOM 1111 N N . PRO A 1 136 ? -6.926 -43.386 14.657 1.00 58.06 136 PRO A N 1
ATOM 1112 C CA . PRO A 1 136 ? -7.877 -42.554 15.402 1.00 58.06 136 PRO A CA 1
ATOM 1113 C C . PRO A 1 136 ? -7.693 -42.620 16.925 1.00 58.06 136 PRO A C 1
ATOM 1115 O O . PRO A 1 136 ? -8.117 -41.706 17.633 1.00 58.06 136 PRO A O 1
ATOM 1118 N N . ALA A 1 137 ? -7.020 -43.654 17.438 1.00 59.44 137 ALA A N 1
ATOM 1119 C CA . ALA A 1 137 ? -6.641 -43.768 18.844 1.00 59.44 137 ALA A CA 1
ATOM 1120 C C . ALA A 1 137 ? -5.650 -42.674 19.302 1.00 59.44 137 ALA A C 1
ATOM 1122 O O . ALA A 1 137 ? -5.658 -42.294 20.471 1.00 59.44 137 ALA A O 1
ATOM 1123 N N . LEU A 1 138 ? -4.833 -42.122 18.396 1.00 55.59 138 LEU A N 1
ATOM 1124 C CA . LEU A 1 138 ? -3.835 -41.088 18.706 1.00 55.59 138 LEU A CA 1
ATOM 1125 C C . LEU A 1 138 ? -4.434 -39.677 18.809 1.00 55.59 138 LEU A C 1
ATOM 1127 O O . LEU A 1 138 ? -3.830 -38.792 19.411 1.00 55.59 138 LEU A O 1
ATOM 1131 N N . VAL A 1 139 ? -5.632 -39.458 18.262 1.00 55.69 139 VAL A N 1
ATOM 1132 C CA . VAL A 1 139 ? -6.321 -38.153 18.283 1.00 55.69 139 VAL A CA 1
ATOM 1133 C C . VAL A 1 139 ? -7.099 -37.939 19.593 1.00 55.69 139 VAL A C 1
ATOM 1135 O O . VAL A 1 139 ? -7.418 -36.808 19.957 1.00 55.69 139 VAL A O 1
ATOM 1138 N N . GLN A 1 140 ? -7.365 -39.004 20.359 1.00 56.31 140 GLN A N 1
ATOM 1139 C CA . GLN A 1 140 ? -8.218 -38.947 21.556 1.00 56.31 140 GLN A CA 1
ATOM 1140 C C . GLN A 1 140 ? -7.588 -38.222 22.765 1.00 56.31 140 GLN A C 1
ATOM 1142 O O . GLN A 1 140 ? -8.296 -37.905 23.718 1.00 56.31 140 GLN A O 1
ATOM 1147 N N . GLY A 1 141 ? -6.289 -37.900 22.734 1.00 57.28 141 GLY A N 1
ATOM 1148 C CA . GLY A 1 141 ? -5.557 -37.339 23.880 1.00 57.28 141 GLY A CA 1
ATOM 1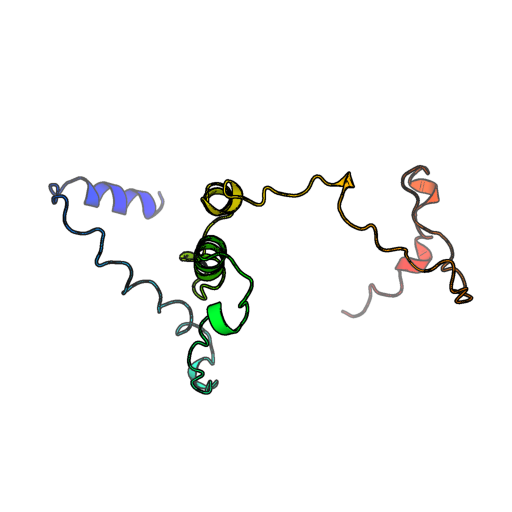149 C C . GLY A 1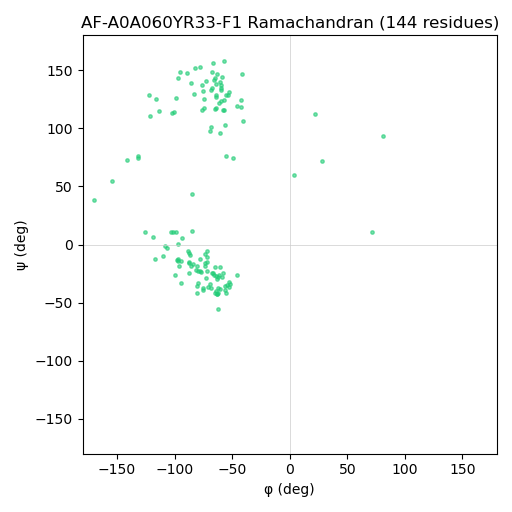 141 ? -5.833 -35.870 24.236 1.00 57.28 141 GLY A C 1
ATOM 1150 O O . GLY A 1 141 ? -5.370 -35.415 25.278 1.00 57.28 141 GLY A O 1
ATOM 1151 N N . HIS A 1 142 ? -6.573 -35.114 23.417 1.00 54.06 142 HIS A N 1
ATOM 1152 C CA . HIS A 1 142 ? -6.772 -33.667 23.636 1.00 54.06 142 HIS A CA 1
ATOM 1153 C C . HIS A 1 142 ? -8.238 -33.219 23.697 1.00 54.06 142 HIS A C 1
ATOM 1155 O O . HIS A 1 142 ? -8.511 -32.022 23.703 1.00 54.06 142 HIS A O 1
ATOM 1161 N N . ALA A 1 143 ? -9.187 -34.155 23.766 1.00 53.72 143 ALA A N 1
ATOM 1162 C CA . ALA A 1 143 ? -10.614 -33.834 23.718 1.00 53.72 143 ALA A CA 1
ATOM 1163 C C . ALA A 1 143 ? -11.323 -33.780 25.085 1.00 53.72 143 ALA A C 1
ATOM 1165 O O . ALA A 1 143 ? -12.548 -33.708 25.101 1.00 53.72 143 ALA A O 1
ATOM 1166 N N . TRP A 1 144 ? -10.620 -33.795 26.228 1.00 48.47 144 TRP A N 1
ATOM 1167 C CA . TRP A 1 144 ? -11.302 -33.724 27.531 1.00 48.47 144 TRP A CA 1
ATOM 1168 C C . TRP A 1 144 ? -10.581 -32.879 28.587 1.00 48.47 144 TRP A C 1
ATOM 1170 O O . TRP A 1 144 ? -10.045 -33.388 29.564 1.00 48.47 144 TRP A O 1
ATOM 1180 N N . CYS A 1 145 ? -10.620 -31.562 28.390 1.00 46.69 145 CYS A N 1
ATOM 1181 C CA . CYS A 1 145 ? -10.620 -30.586 29.482 1.00 46.69 145 CYS A CA 1
ATOM 1182 C C . CYS A 1 145 ? -11.737 -29.568 29.207 1.00 46.69 145 CYS A C 1
ATOM 1184 O O . CYS A 1 145 ? -11.483 -28.459 28.735 1.00 46.69 145 CYS A O 1
ATOM 1186 N N . LEU A 1 146 ? -12.973 -29.995 29.466 1.00 38.28 146 LEU A N 1
ATOM 1187 C CA . LEU A 1 146 ? -14.089 -29.148 29.886 1.00 38.28 146 LEU A CA 1
ATOM 1188 C C . LEU A 1 146 ? -14.586 -29.689 31.227 1.00 38.28 146 LEU A C 1
ATOM 1190 O O . LEU A 1 146 ? -14.655 -30.935 31.349 1.00 38.28 146 LEU A O 1
#

Sequence (146 aa):
MTWSQWVWRRLCSEGQPTRAYRSQWWVVYGVLEITELPDYNKITFKENPAIPLEEIVPDTSPQAVDLLNKFLVYPSKQRISARQALLHPYLFSEPLPAHHSELPIPQHGGKHSRQRLQPPVEFSVDLPLSESLVDPALVQGHAWCL

pLDDT: mean 70.22, std 19.84, range [35.0, 95.88]

Mean predicted aligned error: 19.44 Å

Radius of gyration: 27.86 Å; Cα contacts (8 Å, |Δi|>4): 33; chains: 1; bounding box: 63×66×46 Å